Protein AF-C0P4F0-F1 (afdb_monomer_lite)

Foldseek 3Di:
DVVDDPVCVVPDDPLRVVLVVLVVVLVVLCVDPDPVSRDDVVVSVVSVVVSVVSVCVVPPPDPPPPPPPPPD

Structure (mmCIF, N/CA/C/O backbone):
data_AF-C0P4F0-F1
#
_entry.id   AF-C0P4F0-F1
#
loop_
_atom_site.group_PDB
_atom_site.id
_atom_site.type_symbol
_atom_site.label_atom_id
_atom_site.label_alt_id
_atom_site.label_comp_id
_atom_site.label_asym_id
_atom_site.label_entity_id
_atom_site.label_seq_id
_atom_site.pdbx_PDB_ins_code
_atom_site.Cartn_x
_atom_site.Cartn_y
_atom_site.Cartn_z
_atom_site.occupancy
_atom_site.B_iso_or_equiv
_atom_site.auth_seq_id
_atom_site.auth_comp_id
_atom_site.auth_asym_id
_atom_site.auth_atom_id
_atom_site.pdbx_PDB_model_num
ATOM 1 N N . MET A 1 1 ? -3.259 -10.547 -10.615 1.00 56.50 1 MET A N 1
ATOM 2 C CA . MET A 1 1 ? -2.499 -9.288 -10.855 1.00 56.50 1 MET A CA 1
ATOM 3 C C . MET A 1 1 ? -3.199 -8.416 -11.900 1.00 56.50 1 MET A C 1
ATOM 5 O O . MET A 1 1 ? -2.638 -7.435 -12.362 1.00 56.50 1 MET A O 1
ATOM 9 N N . ASP A 1 2 ? -4.446 -8.724 -12.246 1.00 65.12 2 ASP A N 1
ATOM 10 C CA . ASP A 1 2 ? -5.193 -8.14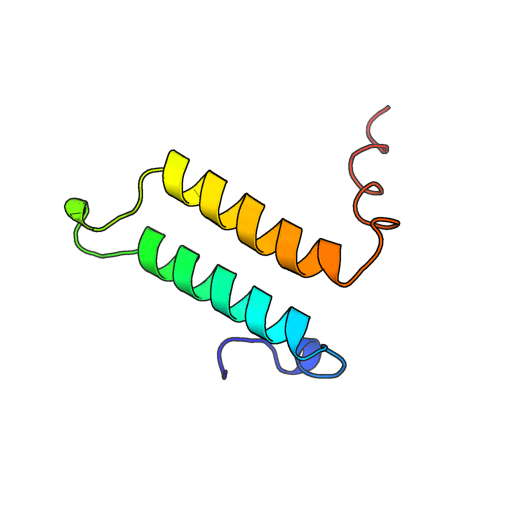6 -13.371 1.00 65.12 2 ASP A CA 1
ATOM 11 C C . ASP A 1 2 ? -5.756 -6.746 -13.098 1.00 65.12 2 ASP A C 1
ATOM 13 O O . ASP A 1 2 ? -6.260 -6.103 -14.006 1.00 65.12 2 ASP A O 1
ATOM 17 N N . VAL A 1 3 ? -5.618 -6.262 -11.860 1.00 67.31 3 VAL A N 1
ATOM 18 C CA . VAL A 1 3 ? -6.055 -4.926 -11.422 1.00 67.31 3 VAL A CA 1
ATOM 19 C C . VAL A 1 3 ? -5.018 -3.844 -11.752 1.00 67.31 3 VAL A C 1
ATOM 21 O O . VAL A 1 3 ? -5.360 -2.673 -11.858 1.00 67.31 3 VAL A O 1
ATOM 24 N N . VAL A 1 4 ? -3.749 -4.226 -11.929 1.00 73.31 4 VAL A N 1
ATOM 25 C CA . VAL A 1 4 ? -2.691 -3.288 -12.322 1.00 73.31 4 VAL A CA 1
ATOM 26 C C . VAL A 1 4 ? -2.702 -3.135 -13.839 1.00 73.31 4 VAL A C 1
ATOM 28 O O . VAL A 1 4 ? -2.664 -4.142 -14.559 1.00 73.31 4 VAL A O 1
ATOM 31 N N . ASP A 1 5 ? -2.754 -1.888 -14.303 1.00 82.12 5 ASP A N 1
ATOM 32 C CA . ASP A 1 5 ? -2.737 -1.544 -15.724 1.00 82.12 5 ASP A CA 1
ATOM 33 C C . ASP A 1 5 ? -1.537 -2.217 -16.426 1.00 82.12 5 ASP A C 1
ATOM 35 O O . ASP A 1 5 ? -0.421 -2.174 -15.897 1.00 82.12 5 ASP A O 1
ATOM 39 N N . PRO A 1 6 ? -1.734 -2.872 -17.584 1.00 81.38 6 PRO A N 1
ATOM 40 C CA . PRO A 1 6 ? -0.653 -3.503 -18.339 1.00 81.38 6 PRO A CA 1
ATOM 41 C C . PRO A 1 6 ? 0.524 -2.567 -18.637 1.00 81.38 6 PRO A C 1
ATOM 43 O O . PRO A 1 6 ? 1.669 -2.994 -18.528 1.00 81.38 6 PRO A O 1
ATOM 46 N N . ALA A 1 7 ? 0.264 -1.289 -18.920 1.00 82.06 7 ALA A N 1
ATOM 47 C CA . ALA A 1 7 ? 1.301 -0.296 -19.179 1.00 82.06 7 ALA A CA 1
ATOM 48 C C . ALA A 1 7 ? 2.150 0.017 -17.937 1.00 82.06 7 ALA A C 1
ATOM 50 O O . ALA A 1 7 ? 3.284 0.460 -18.075 1.00 82.06 7 ALA A O 1
ATOM 51 N N . ILE A 1 8 ? 1.622 -0.225 -16.731 1.00 77.38 8 ILE A N 1
ATOM 52 C CA . ILE A 1 8 ? 2.376 -0.090 -15.477 1.00 77.38 8 ILE A CA 1
ATOM 53 C C . ILE A 1 8 ? 3.145 -1.381 -15.164 1.00 77.38 8 ILE A C 1
ATOM 55 O O . ILE A 1 8 ? 4.176 -1.338 -14.504 1.00 77.38 8 ILE A O 1
ATOM 59 N N . LYS A 1 9 ? 2.679 -2.541 -15.642 1.00 79.62 9 LYS A N 1
ATOM 60 C CA . LYS A 1 9 ? 3.410 -3.812 -15.494 1.00 79.62 9 LYS A CA 1
ATOM 61 C C . LYS A 1 9 ? 4.658 -3.861 -16.368 1.00 79.62 9 LYS A C 1
ATOM 63 O O . LYS A 1 9 ? 5.661 -4.441 -15.954 1.00 79.62 9 LYS A O 1
ATOM 68 N N . ASP A 1 10 ? 4.589 -3.273 -17.557 1.00 81.12 10 ASP A N 1
ATOM 69 C CA . ASP A 1 10 ? 5.696 -3.254 -18.507 1.00 81.12 10 ASP A CA 1
ATOM 70 C C . ASP A 1 10 ? 6.825 -2.344 -18.000 1.00 81.12 10 ASP A C 1
ATOM 72 O O . ASP A 1 10 ? 6.737 -1.121 -18.021 1.00 81.12 10 ASP A O 1
ATOM 76 N N . GLY A 1 11 ? 7.909 -2.963 -17.523 1.00 78.44 11 GLY A N 1
ATOM 77 C CA . GLY A 1 11 ? 9.084 -2.268 -16.985 1.00 78.44 11 GLY A CA 1
ATOM 78 C C . GLY A 1 11 ? 9.096 -2.098 -15.463 1.00 78.44 11 GLY A C 1
ATOM 79 O O . GLY A 1 11 ? 10.108 -1.648 -14.925 1.00 78.44 11 GLY A O 1
ATOM 80 N N . ALA A 1 12 ? 8.034 -2.504 -14.759 1.00 83.06 12 ALA A N 1
ATOM 81 C CA . ALA A 1 12 ? 8.023 -2.496 -13.301 1.00 83.06 12 ALA A CA 1
ATOM 82 C C . ALA A 1 12 ? 8.909 -3.602 -12.720 1.00 83.06 12 ALA A C 1
ATOM 84 O O . ALA A 1 12 ? 8.924 -4.752 -13.176 1.00 83.06 12 ALA A O 1
ATOM 85 N N . THR A 1 13 ? 9.636 -3.258 -11.662 1.00 87.75 13 THR A N 1
ATOM 86 C CA . THR A 1 13 ? 10.399 -4.249 -10.900 1.00 87.75 13 THR A CA 1
ATOM 87 C C . THR A 1 13 ? 9.461 -5.112 -10.052 1.00 87.75 13 THR A C 1
ATOM 89 O O . THR A 1 13 ? 8.336 -4.722 -9.744 1.00 87.75 13 THR A O 1
ATOM 92 N N . GLN A 1 14 ? 9.920 -6.298 -9.640 1.00 84.94 14 GLN A N 1
ATOM 93 C CA . GLN A 1 14 ? 9.136 -7.147 -8.731 1.00 84.94 14 GLN A CA 1
ATOM 94 C C . GLN A 1 14 ? 8.794 -6.420 -7.422 1.00 84.94 14 GLN A C 1
ATOM 96 O O . GLN A 1 14 ? 7.671 -6.542 -6.948 1.00 84.94 14 GLN A O 1
ATOM 101 N N . LEU A 1 15 ? 9.725 -5.607 -6.906 1.00 85.94 15 LEU A N 1
ATOM 102 C CA . LEU A 1 15 ? 9.529 -4.793 -5.706 1.00 85.94 15 LEU A CA 1
ATOM 103 C C . LEU A 1 15 ? 8.346 -3.825 -5.881 1.00 85.94 15 LEU A C 1
ATOM 105 O O . LEU A 1 15 ? 7.380 -3.907 -5.127 1.00 85.94 15 LEU A O 1
ATOM 109 N N . GLN A 1 16 ? 8.348 -3.041 -6.966 1.00 85.50 16 GLN A N 1
ATOM 110 C CA . GLN A 1 16 ? 7.256 -2.115 -7.292 1.00 85.50 16 GLN A CA 1
ATOM 111 C C . GLN A 1 16 ? 5.909 -2.834 -7.424 1.00 85.50 16 GLN A C 1
ATOM 113 O O . GLN A 1 16 ? 4.894 -2.369 -6.908 1.00 85.50 16 GLN A O 1
ATOM 118 N N . LEU A 1 17 ? 5.883 -3.997 -8.086 1.00 87.12 17 LEU A N 1
ATOM 119 C CA . LEU A 1 17 ? 4.659 -4.789 -8.224 1.00 87.12 17 LEU A CA 1
ATOM 120 C C . LEU A 1 17 ? 4.139 -5.301 -6.875 1.00 87.12 17 LEU A C 1
ATOM 122 O O . LEU A 1 17 ? 2.924 -5.363 -6.676 1.00 87.12 17 LEU A O 1
ATOM 126 N N . ASP A 1 18 ? 5.025 -5.677 -5.958 1.00 88.19 18 ASP A N 1
ATOM 127 C CA . ASP A 1 18 ? 4.652 -6.149 -4.626 1.00 88.19 18 ASP A CA 1
ATOM 128 C C . ASP A 1 18 ? 4.178 -5.004 -3.725 1.00 88.19 18 ASP A C 1
ATOM 130 O O . ASP A 1 18 ? 3.170 -5.154 -3.031 1.00 88.19 18 ASP A O 1
ATOM 134 N N . THR A 1 19 ? 4.780 -3.822 -3.832 1.00 89.50 19 THR A N 1
ATOM 135 C CA . THR A 1 19 ? 4.295 -2.608 -3.159 1.00 89.50 19 THR A CA 1
ATOM 136 C C . THR A 1 19 ? 2.928 -2.181 -3.671 1.00 89.50 19 THR A C 1
ATOM 138 O O . THR A 1 19 ? 2.037 -1.869 -2.879 1.00 89.50 19 THR A O 1
ATOM 141 N N . MET A 1 20 ? 2.692 -2.245 -4.984 1.00 88.38 20 MET A N 1
ATOM 142 C CA . MET A 1 20 ? 1.366 -1.981 -5.550 1.00 88.38 20 MET A CA 1
ATOM 143 C C . MET A 1 20 ? 0.311 -2.963 -5.024 1.00 88.38 20 MET A C 1
ATOM 145 O O . MET A 1 20 ? -0.821 -2.561 -4.746 1.00 88.38 20 MET A O 1
ATOM 149 N N . LYS A 1 21 ? 0.665 -4.245 -4.847 1.00 88.69 21 LYS A N 1
ATOM 150 C CA . LYS A 1 21 ? -0.232 -5.221 -4.207 1.00 88.69 21 LYS A CA 1
ATOM 151 C C . LYS A 1 21 ? -0.495 -4.861 -2.749 1.00 88.69 21 LYS A C 1
ATOM 153 O O . LYS A 1 21 ? -1.651 -4.906 -2.340 1.00 88.69 21 LYS A O 1
ATOM 158 N N . ALA A 1 22 ? 0.538 -4.507 -1.985 1.00 91.75 22 ALA A N 1
ATOM 159 C CA . ALA A 1 22 ? 0.404 -4.140 -0.575 1.00 91.75 22 ALA A CA 1
ATOM 160 C C . ALA A 1 22 ? -0.560 -2.955 -0.390 1.00 91.75 22 ALA A C 1
ATOM 162 O O . ALA A 1 22 ? -1.504 -3.039 0.396 1.00 91.75 22 ALA A O 1
ATOM 163 N N . LEU A 1 23 ? -0.412 -1.907 -1.208 1.00 91.31 23 LEU A N 1
ATOM 164 C CA . LEU A 1 23 ? -1.346 -0.776 -1.260 1.00 91.31 23 LEU A CA 1
ATOM 165 C C . LEU A 1 23 ? -2.776 -1.206 -1.614 1.00 91.31 23 LEU A C 1
ATOM 167 O O . LEU A 1 23 ? -3.734 -0.753 -0.988 1.00 91.31 23 LEU A O 1
ATOM 171 N N . GLY A 1 24 ? -2.933 -2.103 -2.591 1.00 91.88 24 GLY A N 1
ATOM 172 C CA . GLY A 1 24 ? -4.238 -2.650 -2.965 1.00 91.88 24 GLY A CA 1
ATOM 173 C C . GLY A 1 24 ? -4.918 -3.423 -1.830 1.00 91.88 24 GLY A C 1
ATOM 174 O O . GLY A 1 24 ? -6.123 -3.273 -1.622 1.00 91.88 24 G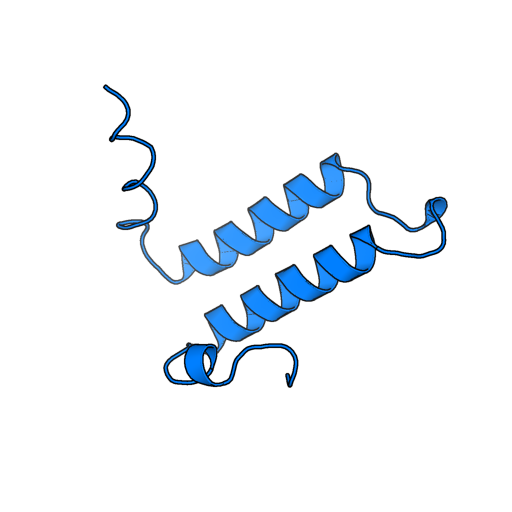LY A O 1
ATOM 175 N N . PHE A 1 25 ? -4.161 -4.209 -1.059 1.00 92.12 25 PHE A N 1
ATOM 176 C CA . PHE A 1 25 ? -4.685 -4.923 0.108 1.00 92.12 25 PHE A CA 1
ATOM 177 C C . PHE A 1 25 ? -5.109 -3.973 1.228 1.00 92.12 25 PHE A C 1
ATOM 179 O O . PHE A 1 25 ? -6.178 -4.163 1.810 1.00 92.12 25 PHE A O 1
ATOM 186 N N . LEU A 1 26 ? -4.333 -2.917 1.481 1.00 94.56 26 LEU A N 1
ATOM 187 C CA . LEU A 1 26 ? -4.710 -1.890 2.448 1.00 94.56 26 LEU A CA 1
ATOM 188 C C . LEU A 1 26 ? -6.003 -1.175 2.028 1.00 94.56 26 LEU A C 1
ATOM 190 O O . LEU A 1 26 ? -6.918 -1.014 2.836 1.00 94.56 26 LEU A O 1
ATOM 194 N N . ALA A 1 27 ? -6.124 -0.812 0.747 1.00 94.31 27 ALA A N 1
ATOM 195 C CA . ALA A 1 27 ? -7.336 -0.202 0.206 1.00 94.31 27 ALA A CA 1
ATOM 196 C C . ALA A 1 27 ? -8.562 -1.122 0.342 1.00 94.31 27 ALA A C 1
ATOM 198 O O . ALA A 1 27 ? -9.647 -0.649 0.685 1.00 94.31 27 ALA A O 1
ATOM 199 N N . LEU A 1 28 ? -8.391 -2.432 0.135 1.00 92.75 28 LEU A N 1
ATOM 200 C CA . LEU A 1 28 ? -9.452 -3.414 0.360 1.00 92.75 28 LEU A CA 1
ATOM 201 C C . LEU A 1 28 ? -9.889 -3.441 1.833 1.00 92.75 28 LEU A C 1
ATOM 203 O O . LEU A 1 28 ? -11.087 -3.389 2.106 1.00 92.75 28 LEU A O 1
ATOM 207 N N . GLY A 1 29 ? -8.939 -3.429 2.773 1.00 93.69 29 GLY A N 1
ATOM 208 C CA . GLY A 1 29 ? -9.233 -3.338 4.208 1.00 93.69 29 GLY A CA 1
ATOM 209 C C . GLY A 1 29 ? -10.009 -2.067 4.581 1.00 93.69 29 GLY A C 1
ATOM 210 O O . GLY A 1 29 ? -10.972 -2.118 5.346 1.00 93.69 29 GLY A O 1
ATOM 211 N N . CYS A 1 30 ? -9.671 -0.923 3.979 1.00 95.75 30 CYS A N 1
ATOM 212 C CA . CYS A 1 30 ? -10.394 0.341 4.177 1.00 95.75 30 CYS A CA 1
ATOM 213 C C . CYS A 1 30 ? -11.856 0.298 3.686 1.00 95.75 30 CYS A C 1
ATOM 215 O O . CYS A 1 30 ? -12.717 1.032 4.197 1.00 95.75 30 CYS A O 1
ATOM 217 N N . LEU A 1 31 ? -12.146 -0.548 2.695 1.00 95.19 31 LEU A N 1
ATOM 218 C CA . LEU A 1 31 ? -13.463 -0.702 2.075 1.00 95.19 31 LEU A CA 1
ATOM 219 C C . LEU A 1 31 ? -14.295 -1.849 2.662 1.00 95.19 31 LEU A C 1
ATOM 221 O O . LEU A 1 31 ? -15.419 -2.056 2.208 1.00 95.19 31 LEU A O 1
ATOM 225 N N . GLU A 1 32 ? -13.801 -2.529 3.698 1.00 94.69 32 GLU A N 1
ATOM 226 C CA . GLU A 1 32 ? -14.471 -3.665 4.332 1.00 94.69 32 GLU A CA 1
ATOM 227 C C . GLU A 1 32 ? -15.926 -3.340 4.722 1.00 94.69 32 GLU A C 1
ATOM 229 O O . GLU A 1 32 ? -16.241 -2.269 5.263 1.00 94.69 32 GLU A O 1
ATOM 234 N N . GLU A 1 33 ? -16.852 -4.251 4.426 1.00 92.81 33 GLU A N 1
ATOM 235 C CA . GLU A 1 33 ? -18.291 -3.995 4.566 1.00 92.81 33 GLU A CA 1
ATOM 236 C C . GLU A 1 33 ? -18.666 -3.817 6.044 1.00 92.81 33 GLU A C 1
ATOM 238 O O . GLU A 1 33 ? -19.453 -2.943 6.425 1.00 92.81 33 GLU A O 1
ATOM 243 N N . ARG A 1 34 ? -18.001 -4.588 6.910 1.00 94.94 34 ARG A N 1
ATOM 244 C CA . ARG A 1 34 ? -18.134 -4.486 8.363 1.00 94.94 34 ARG A CA 1
ATOM 245 C C . ARG A 1 34 ? -17.243 -3.375 8.903 1.00 94.94 34 ARG A C 1
ATOM 247 O O . ARG A 1 34 ? -16.024 -3.491 8.924 1.00 94.94 34 ARG A O 1
ATOM 254 N N . ARG A 1 35 ? -17.860 -2.328 9.461 1.00 90.12 35 ARG A N 1
ATOM 255 C CA . ARG A 1 35 ? -17.155 -1.184 10.078 1.00 90.12 35 ARG A CA 1
ATOM 256 C C . ARG A 1 35 ? -16.134 -1.580 11.148 1.00 90.12 35 ARG A C 1
ATOM 258 O O . ARG A 1 35 ? -15.128 -0.904 11.275 1.00 90.12 35 ARG A O 1
ATOM 265 N N . GLN A 1 36 ? -16.398 -2.651 11.892 1.00 93.19 36 GLN A N 1
ATOM 266 C CA . GLN A 1 36 ? -15.520 -3.148 12.960 1.00 93.19 36 GLN A CA 1
ATOM 267 C C . GLN A 1 36 ? -14.215 -3.755 12.434 1.00 93.19 36 GLN A C 1
ATOM 269 O O . GLN A 1 36 ? -13.248 -3.842 13.177 1.00 93.19 36 GLN A O 1
ATOM 274 N N . ASN A 1 37 ? -14.205 -4.174 11.169 1.00 92.44 37 ASN A N 1
ATOM 275 C CA . ASN A 1 37 ? -13.047 -4.779 10.523 1.00 92.44 37 ASN A CA 1
ATOM 276 C C . ASN A 1 37 ? -12.232 -3.752 9.727 1.00 92.44 37 ASN 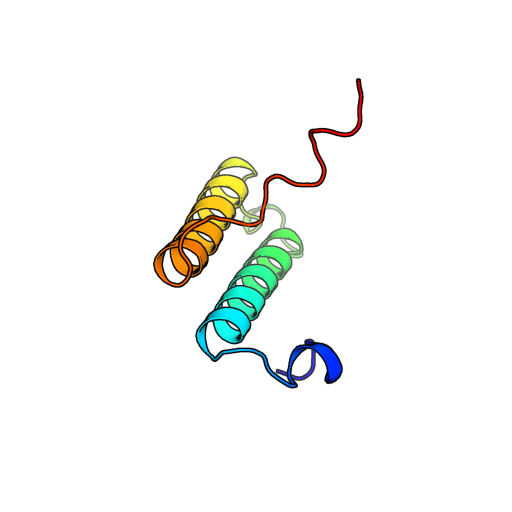A C 1
ATOM 278 O O . ASN A 1 37 ? -11.159 -4.085 9.231 1.00 92.44 37 ASN A O 1
ATOM 282 N N . ARG A 1 38 ? -12.740 -2.521 9.569 1.00 95.50 38 ARG A N 1
ATOM 283 C CA . ARG A 1 38 ? -11.973 -1.464 8.916 1.00 95.50 38 ARG A CA 1
ATOM 284 C C . ARG A 1 38 ? -10.843 -1.031 9.843 1.00 95.50 38 ARG A C 1
ATOM 286 O O . ARG A 1 38 ? -11.114 -0.786 11.021 1.00 95.50 38 ARG A O 1
ATOM 293 N N . PRO A 1 39 ? -9.622 -0.875 9.318 1.00 96.19 39 PRO A N 1
ATOM 294 C CA . PRO A 1 39 ? -8.526 -0.337 10.098 1.00 96.19 39 PRO A CA 1
ATOM 295 C C . PRO A 1 39 ? -8.839 1.100 10.524 1.00 96.19 39 PRO A C 1
ATOM 297 O O . PRO A 1 39 ? -9.552 1.851 9.846 1.00 96.19 39 PRO A O 1
ATOM 300 N N . SER A 1 40 ? -8.289 1.494 11.663 1.00 96.19 40 SER A N 1
ATOM 301 C CA . SER A 1 40 ? -8.258 2.888 12.079 1.00 96.19 40 SER A CA 1
ATOM 302 C C . SER A 1 40 ? -7.346 3.696 11.156 1.00 96.19 40 SER A C 1
ATOM 304 O O . SER A 1 40 ? -6.389 3.181 10.586 1.00 96.19 40 SER A O 1
ATOM 306 N N . MET A 1 41 ? -7.586 5.004 11.047 1.00 95.00 41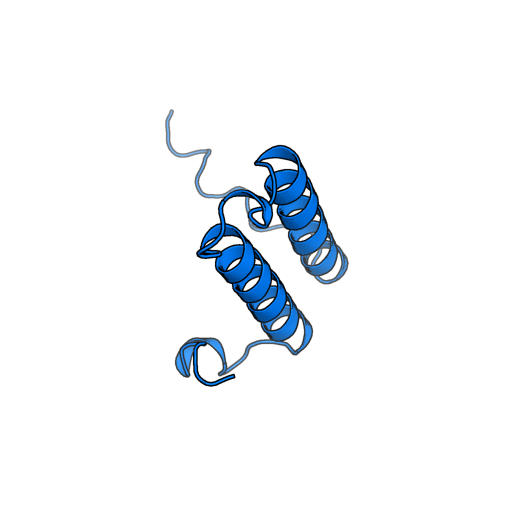 MET A N 1
ATOM 307 C CA . MET A 1 41 ? -6.729 5.866 10.222 1.00 95.00 41 MET A CA 1
ATOM 308 C C . MET A 1 41 ? -5.269 5.894 10.711 1.00 95.00 41 MET A C 1
ATOM 310 O O . MET A 1 41 ? -4.366 6.156 9.923 1.00 95.00 41 MET A O 1
ATOM 314 N N . LYS A 1 42 ? -5.034 5.595 11.997 1.00 96.19 42 LYS A N 1
ATOM 315 C CA . LYS A 1 42 ? -3.689 5.423 12.553 1.00 96.19 42 LYS A CA 1
ATOM 316 C C . LYS A 1 42 ? -2.999 4.200 11.945 1.00 96.19 42 LYS A C 1
ATOM 318 O O . LYS A 1 42 ? -1.913 4.349 11.407 1.00 96.19 42 LYS A O 1
ATOM 323 N N . GLU A 1 43 ? -3.655 3.041 11.978 1.00 96.12 43 GLU A N 1
ATOM 324 C CA . GLU A 1 43 ? -3.125 1.810 11.371 1.00 96.12 43 GLU A CA 1
ATOM 325 C C . GLU A 1 43 ? -2.913 1.996 9.864 1.00 96.12 43 GLU A C 1
ATOM 327 O O . GLU A 1 43 ? -1.884 1.607 9.332 1.00 96.12 43 GLU A O 1
ATOM 332 N N . VAL A 1 44 ? -3.835 2.678 9.173 1.00 96.38 44 VAL A N 1
ATOM 333 C CA . VAL A 1 44 ? -3.668 3.000 7.746 1.00 96.38 44 VAL A CA 1
ATOM 334 C C . VAL A 1 44 ? -2.425 3.858 7.499 1.00 96.38 44 VAL A C 1
ATOM 336 O O . VAL A 1 44 ? -1.696 3.606 6.544 1.00 96.38 44 VAL A O 1
ATOM 339 N N . ALA A 1 45 ? -2.174 4.874 8.329 1.00 96.38 45 ALA A N 1
ATOM 340 C CA . ALA A 1 45 ? -0.996 5.726 8.186 1.00 96.38 45 ALA A CA 1
ATOM 341 C C . ALA A 1 45 ? 0.308 4.951 8.436 1.00 96.38 45 ALA A C 1
ATOM 343 O O . ALA A 1 45 ? 1.249 5.092 7.658 1.00 96.38 45 ALA A O 1
ATOM 344 N N . GLU A 1 46 ? 0.335 4.110 9.474 1.00 95.44 46 GLU A N 1
ATOM 345 C CA . GLU A 1 46 ? 1.479 3.253 9.811 1.00 95.44 46 GLU A CA 1
ATOM 346 C C . GLU A 1 46 ? 1.791 2.265 8.671 1.00 95.44 46 GLU A C 1
ATOM 348 O O . GLU A 1 46 ? 2.945 2.137 8.260 1.00 95.44 46 GLU A O 1
ATOM 353 N N . GLU A 1 47 ? 0.766 1.642 8.081 1.00 95.44 47 GLU A N 1
ATOM 354 C CA . GLU A 1 47 ? 0.939 0.719 6.954 1.00 95.44 47 GLU A CA 1
ATOM 355 C C . GLU A 1 47 ? 1.419 1.432 5.678 1.00 95.44 47 GLU A C 1
ATOM 357 O O . GLU A 1 47 ? 2.280 0.914 4.967 1.00 95.44 47 GLU A O 1
ATOM 362 N N . ILE A 1 48 ? 0.919 2.640 5.383 1.00 95.00 48 ILE A N 1
ATOM 363 C CA . ILE A 1 48 ? 1.394 3.434 4.235 1.00 95.00 48 ILE A CA 1
ATOM 364 C C . ILE A 1 48 ? 2.870 3.805 4.406 1.00 95.00 48 ILE A C 1
ATOM 366 O O . ILE A 1 48 ? 3.648 3.667 3.461 1.00 95.00 48 ILE A O 1
ATOM 370 N N . GLU A 1 49 ? 3.266 4.261 5.596 1.00 94.38 49 GLU A N 1
ATOM 371 C CA . GLU A 1 49 ? 4.658 4.605 5.896 1.00 94.38 49 GLU A CA 1
ATOM 372 C C . GLU A 1 49 ? 5.576 3.384 5.752 1.00 94.38 49 GLU A C 1
ATOM 374 O O . GLU A 1 49 ? 6.639 3.473 5.133 1.00 94.38 49 GLU A O 1
ATOM 379 N N . TYR A 1 50 ? 5.142 2.224 6.250 1.00 93.50 50 TYR A N 1
ATOM 380 C CA . TYR A 1 50 ? 5.877 0.971 6.103 1.00 93.50 50 TYR A CA 1
ATOM 381 C C . TYR A 1 50 ? 6.078 0.586 4.631 1.00 93.50 50 TYR A C 1
ATOM 383 O O . TYR A 1 50 ? 7.209 0.329 4.216 1.00 93.50 50 TYR A O 1
ATOM 391 N N . ILE A 1 51 ? 5.014 0.613 3.821 1.00 92.19 51 ILE A N 1
ATOM 392 C CA . ILE A 1 51 ? 5.071 0.267 2.391 1.00 92.19 51 ILE A CA 1
ATOM 393 C C . ILE A 1 51 ? 6.021 1.206 1.626 1.00 92.19 51 ILE A C 1
ATOM 395 O O . ILE A 1 51 ? 6.833 0.744 0.824 1.00 92.19 51 ILE A O 1
ATOM 399 N N . ILE A 1 52 ? 5.977 2.513 1.903 1.00 89.81 52 ILE A N 1
ATOM 400 C CA . ILE A 1 52 ? 6.867 3.503 1.271 1.00 89.81 52 ILE A CA 1
ATOM 401 C C . ILE A 1 52 ? 8.331 3.258 1.653 1.00 89.81 52 ILE A C 1
ATOM 403 O O . ILE A 1 52 ? 9.214 3.336 0.799 1.00 89.81 52 ILE A O 1
ATOM 407 N N . ASN A 1 53 ? 8.599 2.935 2.918 1.00 88.06 53 ASN A N 1
ATOM 408 C CA . ASN A 1 53 ? 9.957 2.679 3.392 1.00 88.06 53 ASN A CA 1
ATOM 409 C C . ASN A 1 53 ? 10.577 1.422 2.759 1.00 88.06 53 ASN A C 1
ATOM 411 O O . ASN A 1 53 ? 11.789 1.388 2.545 1.00 88.06 53 ASN A O 1
ATOM 415 N N . ILE A 1 54 ? 9.768 0.415 2.411 1.00 83.94 54 ILE A N 1
ATOM 416 C CA . ILE A 1 54 ? 10.231 -0.780 1.686 1.00 83.94 54 ILE A CA 1
ATOM 417 C C . ILE A 1 54 ? 10.674 -0.425 0.262 1.00 83.94 54 ILE A C 1
ATOM 419 O O . ILE A 1 54 ? 11.747 -0.853 -0.164 1.00 83.94 54 ILE A O 1
ATOM 423 N N . GLU A 1 55 ? 9.897 0.388 -0.458 1.00 79.62 55 GLU A N 1
ATOM 424 C CA . GLU A 1 55 ? 10.290 0.880 -1.788 1.00 79.62 55 GLU A CA 1
ATOM 425 C C . GLU A 1 55 ? 11.543 1.756 -1.719 1.00 79.62 55 GLU A C 1
ATOM 427 O O . GLU A 1 55 ? 12.483 1.569 -2.492 1.00 79.62 55 GLU A O 1
ATOM 432 N N . ALA A 1 56 ? 11.586 2.687 -0.762 1.00 73.69 56 ALA A N 1
ATOM 433 C CA . ALA A 1 56 ? 12.703 3.609 -0.581 1.00 73.69 56 ALA A CA 1
ATOM 434 C C . ALA A 1 56 ? 13.998 2.897 -0.151 1.00 73.69 56 ALA A C 1
ATOM 436 O O . ALA A 1 56 ? 15.093 3.337 -0.492 1.00 73.69 56 ALA A O 1
ATOM 437 N N . ALA A 1 57 ? 13.913 1.759 0.541 1.00 64.62 57 ALA A N 1
ATOM 438 C CA . ALA A 1 57 ? 15.086 0.929 0.812 1.00 64.62 57 ALA A CA 1
ATOM 439 C C . ALA A 1 57 ? 15.692 0.320 -0.474 1.00 64.62 57 ALA A C 1
ATOM 441 O O . ALA A 1 57 ? 16.879 -0.007 -0.495 1.00 64.62 57 ALA A O 1
ATOM 442 N N . GLY A 1 58 ? 14.902 0.193 -1.549 1.00 56.75 58 GLY A N 1
ATOM 443 C CA . GLY A 1 58 ? 15.330 -0.275 -2.871 1.00 56.75 58 GLY A CA 1
ATOM 444 C C . GLY A 1 58 ? 15.679 0.832 -3.877 1.00 56.75 58 GLY A C 1
ATOM 445 O O . GLY A 1 58 ? 16.178 0.521 -4.960 1.00 56.75 58 GLY A O 1
ATOM 446 N N . HIS A 1 59 ? 15.437 2.106 -3.551 1.00 49.47 59 HIS A N 1
ATOM 447 C CA . HIS A 1 59 ? 15.768 3.277 -4.373 1.00 49.47 59 HIS A CA 1
ATOM 448 C C . HIS A 1 59 ? 16.238 4.431 -3.473 1.00 49.47 59 HIS A C 1
ATOM 450 O O . HIS A 1 59 ? 15.417 4.965 -2.726 1.00 49.47 59 HIS A O 1
ATOM 456 N N . PRO A 1 60 ? 17.511 4.879 -3.543 1.00 45.06 60 PRO A N 1
ATOM 457 C CA . PRO A 1 60 ? 17.909 6.094 -2.843 1.00 45.06 60 PRO A CA 1
ATOM 458 C C . PRO A 1 60 ? 16.990 7.242 -3.278 1.00 45.06 60 PRO A C 1
ATOM 460 O O . PRO A 1 60 ? 16.799 7.488 -4.470 1.00 45.06 60 PRO A O 1
ATOM 463 N N . ILE A 1 61 ? 16.369 7.887 -2.291 1.00 50.44 61 ILE A N 1
ATOM 464 C CA . ILE A 1 61 ? 15.420 8.985 -2.471 1.00 50.44 61 ILE A CA 1
ATOM 465 C C . ILE A 1 61 ? 16.132 10.137 -3.185 1.00 50.44 61 ILE A C 1
ATOM 467 O O . ILE A 1 61 ? 16.807 10.930 -2.541 1.00 50.44 61 ILE A O 1
ATOM 471 N N . GLU A 1 62 ? 15.956 10.243 -4.500 1.00 47.44 62 GLU A N 1
ATOM 472 C CA . GLU A 1 62 ? 16.323 11.445 -5.264 1.00 47.44 62 GLU A CA 1
ATOM 473 C C . GLU A 1 62 ? 15.106 12.089 -5.958 1.00 47.44 62 GLU A C 1
ATOM 475 O O . GLU A 1 62 ? 15.227 13.189 -6.476 1.00 47.44 62 GLU A O 1
ATOM 480 N N . GLN A 1 63 ? 13.899 11.495 -5.960 1.00 52.41 63 GLN A N 1
ATOM 481 C CA . GLN A 1 63 ? 12.857 11.968 -6.898 1.00 52.41 63 GLN A CA 1
ATOM 482 C C . GLN A 1 63 ? 11.405 12.115 -6.422 1.00 52.41 63 GLN A C 1
ATOM 484 O O . GLN A 1 63 ? 10.535 12.325 -7.258 1.00 52.41 63 GLN A O 1
ATOM 489 N N . GLN A 1 64 ? 11.113 12.162 -5.117 1.00 50.72 64 GLN A N 1
ATOM 490 C CA . GLN A 1 64 ? 9.757 12.525 -4.646 1.00 50.72 64 GLN A CA 1
ATOM 491 C C . GLN A 1 64 ? 9.684 13.914 -3.984 1.00 50.72 64 GLN A C 1
ATOM 493 O O . GLN A 1 64 ? 8.900 14.134 -3.061 1.00 50.72 64 GLN A O 1
ATOM 498 N N . ARG A 1 65 ? 10.502 14.871 -4.442 1.00 49.06 65 ARG A N 1
ATOM 499 C CA . ARG A 1 65 ? 10.470 16.267 -3.965 1.00 49.06 65 ARG A CA 1
ATOM 500 C C . A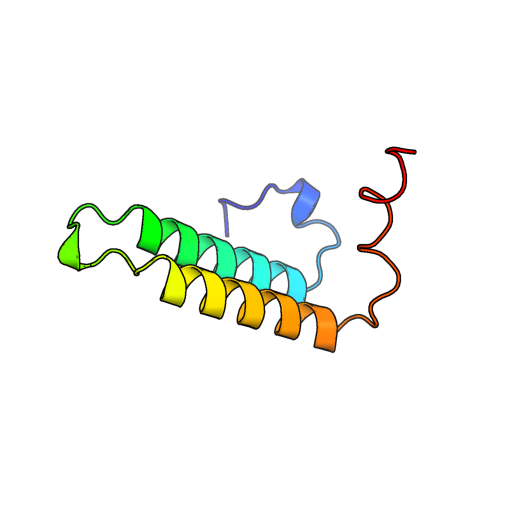RG A 1 65 ? 10.203 17.311 -5.054 1.00 49.06 65 ARG A C 1
ATOM 502 O O . ARG A 1 65 ? 10.531 18.471 -4.854 1.00 49.06 65 ARG A O 1
ATOM 509 N N . THR A 1 66 ? 9.601 16.944 -6.185 1.00 49.69 66 THR A N 1
ATOM 510 C CA . THR A 1 66 ? 9.426 17.874 -7.322 1.00 49.69 66 THR A CA 1
ATOM 511 C C . THR A 1 66 ? 8.009 18.406 -7.544 1.00 49.69 66 THR A C 1
ATOM 513 O O . THR A 1 66 ? 7.786 19.075 -8.543 1.00 49.69 66 THR A O 1
ATOM 516 N N . CYS A 1 67 ? 7.059 18.209 -6.622 1.00 48.22 67 CYS A N 1
ATOM 517 C CA . CYS A 1 67 ? 5.715 18.800 -6.777 1.00 48.22 67 CYS A CA 1
ATOM 518 C C . CYS A 1 67 ? 5.237 19.674 -5.604 1.00 48.22 67 CYS A C 1
ATOM 520 O O . CYS A 1 67 ? 4.120 20.177 -5.662 1.00 48.22 67 CYS A O 1
ATOM 522 N N . LEU A 1 68 ? 6.041 19.876 -4.551 1.00 54.53 68 LEU A N 1
ATOM 523 C CA . LEU A 1 68 ? 5.704 20.804 -3.452 1.00 54.53 68 LEU A CA 1
ATOM 524 C C . LEU A 1 68 ? 6.518 22.111 -3.485 1.00 54.53 68 LEU A C 1
ATOM 526 O O . LEU A 1 68 ? 6.192 23.026 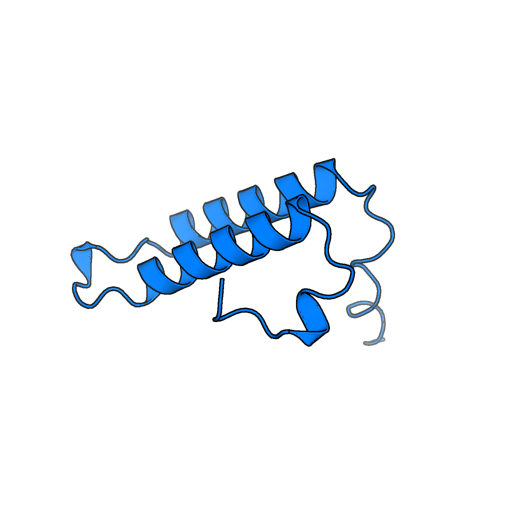-2.741 1.00 54.53 68 LEU A O 1
ATOM 530 N N . ASP A 1 69 ? 7.502 22.225 -4.382 1.00 45.81 69 ASP A N 1
ATOM 531 C CA . ASP A 1 69 ? 8.293 23.443 -4.633 1.00 45.81 69 ASP A CA 1
ATOM 532 C C . ASP A 1 69 ? 7.879 24.077 -5.979 1.00 45.81 69 ASP A C 1
ATOM 534 O O . ASP A 1 69 ? 8.660 24.246 -6.908 1.00 45.81 69 ASP A O 1
ATOM 538 N N . SER A 1 70 ? 6.580 24.288 -6.185 1.00 50.34 70 SER A N 1
ATOM 539 C CA . SER A 1 70 ? 6.076 25.103 -7.313 1.00 50.34 70 SER A CA 1
ATOM 540 C C . SER A 1 70 ? 4.945 26.037 -6.889 1.00 50.34 70 SER A C 1
ATOM 542 O O . SER A 1 70 ? 4.217 26.561 -7.728 1.00 50.34 70 SER A O 1
ATOM 544 N N . SER A 1 71 ? 4.813 26.255 -5.581 1.00 56.78 71 SER A N 1
ATOM 545 C CA . SER A 1 71 ? 3.878 27.211 -4.999 1.00 56.78 71 SER A CA 1
ATOM 546 C C . SER A 1 71 ? 4.646 28.231 -4.162 1.00 56.78 71 SER A C 1
ATOM 548 O O . SER A 1 71 ? 4.412 28.305 -2.964 1.00 56.78 71 SER A O 1
ATOM 550 N N . GLU A 1 72 ? 5.558 28.975 -4.788 1.00 48.59 72 GLU A N 1
ATOM 551 C CA . GLU A 1 72 ? 6.013 30.313 -4.369 1.00 48.59 72 GLU A CA 1
ATOM 552 C C . GLU A 1 72 ? 6.542 31.089 -5.584 1.00 48.59 72 GLU A C 1
ATOM 554 O O . GLU A 1 72 ? 7.275 30.490 -6.405 1.00 48.59 72 GLU A O 1
#

pLDDT: mean 79.92, std 17.26, range [45.06, 96.38]

Radius of gyration: 14.99 Å; chains: 1; bounding box: 36×40×32 Å

Organism: Zea mays (NCBI:txid4577)

Secondary structure (DSSP, 8-state):
-TTS-HHHHTT--HHHHHHHHHHHHHHHHHT-SSGGGSPPHHHHHHHHHHHHHHHHHHS-S-SS-SSSSS--

Sequence (72 aa):
MDVVDPAIKDGATQLQLDTMKALGFLALGCLEERRQNRPSMKEVAEEIEYIINIEAAGHPIEQQRTCLDSSE